Protein AF-A0A7Y4S201-F1 (afdb_monomer)

pLDDT: mean 90.9, std 9.76, range [58.62, 98.25]

Structure (mmCIF, N/CA/C/O backbone):
data_AF-A0A7Y4S201-F1
#
_entry.id   AF-A0A7Y4S201-F1
#
loop_
_atom_site.group_PDB
_atom_site.id
_atom_site.type_symbol
_atom_site.label_atom_id
_atom_site.label_alt_id
_atom_site.label_comp_id
_atom_site.label_asym_id
_atom_site.label_entity_id
_atom_site.label_seq_id
_atom_site.pdbx_PDB_ins_code
_atom_site.Cartn_x
_atom_site.Cartn_y
_atom_site.Cartn_z
_atom_site.occupancy
_atom_site.B_iso_or_equiv
_atom_site.auth_seq_id
_atom_site.auth_comp_id
_atom_site.auth_asym_id
_atom_site.auth_atom_id
_atom_site.pdbx_PDB_model_num
ATOM 1 N N . ALA A 1 1 ? 23.651 -2.025 8.798 1.00 58.62 1 ALA A N 1
ATOM 2 C CA . ALA A 1 1 ? 22.700 -1.242 7.989 1.00 58.62 1 ALA A CA 1
ATOM 3 C C . ALA A 1 1 ? 23.112 0.225 8.061 1.00 58.62 1 ALA A C 1
ATOM 5 O O . ALA A 1 1 ? 22.961 0.824 9.114 1.00 58.62 1 ALA A O 1
ATOM 6 N N . ASN A 1 2 ? 23.697 0.768 6.989 1.00 77.75 2 ASN A N 1
ATOM 7 C CA . ASN A 1 2 ? 24.054 2.189 6.888 1.00 77.75 2 ASN A CA 1
ATOM 8 C C . ASN A 1 2 ? 23.016 2.883 6.000 1.00 77.75 2 ASN A C 1
ATOM 10 O O . ASN A 1 2 ? 23.275 3.135 4.827 1.00 77.75 2 ASN A O 1
ATOM 14 N N . ILE A 1 3 ? 21.817 3.118 6.535 1.00 84.56 3 ILE A N 1
ATOM 15 C CA . ILE A 1 3 ? 20.799 3.916 5.842 1.00 84.56 3 ILE A CA 1
ATOM 16 C C . ILE A 1 3 ? 21.069 5.379 6.190 1.00 84.56 3 ILE A C 1
ATOM 18 O O . ILE A 1 3 ? 21.012 5.758 7.358 1.00 84.56 3 ILE A O 1
ATOM 22 N N . ILE A 1 4 ? 21.396 6.190 5.185 1.00 87.31 4 ILE A N 1
ATOM 23 C CA . ILE A 1 4 ? 21.590 7.633 5.350 1.00 87.31 4 ILE A CA 1
ATOM 24 C C . ILE A 1 4 ? 20.237 8.304 5.140 1.00 87.31 4 ILE A C 1
ATOM 26 O O . ILE A 1 4 ? 19.635 8.176 4.075 1.00 87.31 4 ILE A O 1
ATOM 30 N N . GLN A 1 5 ? 19.757 9.021 6.154 1.00 82.81 5 GLN A N 1
ATOM 31 C CA . GLN A 1 5 ? 18.559 9.836 6.013 1.00 82.81 5 GLN A CA 1
ATOM 32 C C . GLN A 1 5 ? 18.836 10.971 5.022 1.00 82.81 5 GLN A C 1
ATOM 34 O O . GLN A 1 5 ? 19.713 11.803 5.252 1.00 82.81 5 GLN A O 1
ATOM 39 N N . SER A 1 6 ? 18.070 11.015 3.935 1.00 81.75 6 SER A N 1
ATOM 40 C CA . SER A 1 6 ? 18.055 12.152 3.020 1.00 81.75 6 SER A CA 1
ATOM 41 C C . SER A 1 6 ? 16.897 13.071 3.394 1.00 81.75 6 SER A C 1
ATOM 43 O O . SER A 1 6 ? 15.754 12.626 3.479 1.00 81.75 6 SER A O 1
ATOM 45 N N . MET A 1 7 ? 17.194 14.345 3.641 1.00 79.31 7 MET A N 1
ATOM 46 C CA . MET A 1 7 ? 16.194 15.392 3.836 1.00 79.31 7 MET A CA 1
ATOM 47 C C . MET A 1 7 ? 16.443 16.450 2.773 1.00 79.31 7 MET A C 1
ATOM 49 O O . MET A 1 7 ? 17.482 17.111 2.793 1.00 79.31 7 MET A O 1
ATOM 53 N N . ASN A 1 8 ? 15.512 16.603 1.836 1.00 69.19 8 ASN A N 1
ATOM 54 C CA . ASN A 1 8 ? 15.604 17.680 0.863 1.00 69.19 8 ASN A CA 1
ATOM 55 C C . ASN A 1 8 ? 15.203 19.027 1.496 1.00 69.19 8 ASN A C 1
ATOM 57 O O . ASN A 1 8 ? 14.702 19.093 2.624 1.00 69.19 8 ASN A O 1
ATOM 61 N N . GLY A 1 9 ? 15.438 20.125 0.777 1.00 70.88 9 GLY A N 1
ATOM 62 C CA . GLY A 1 9 ? 15.060 21.467 1.223 1.00 70.88 9 GLY A CA 1
ATOM 63 C C . GLY A 1 9 ? 13.553 21.627 1.482 1.00 70.88 9 GLY A C 1
ATOM 64 O O . GLY A 1 9 ? 12.713 20.906 0.944 1.00 70.88 9 GLY A O 1
ATOM 65 N N . LYS A 1 10 ? 13.178 22.616 2.304 1.00 64.31 10 LYS A N 1
ATOM 66 C CA . LYS A 1 10 ? 11.761 22.954 2.530 1.00 64.31 10 LYS A CA 1
ATOM 67 C C . LYS A 1 10 ? 11.074 23.265 1.189 1.00 64.31 10 LYS A C 1
ATOM 69 O O . LYS A 1 10 ? 11.568 24.109 0.447 1.00 64.31 10 LYS A O 1
ATOM 74 N N . LYS A 1 11 ? 9.881 22.688 0.974 1.00 60.94 11 LYS A N 1
ATOM 75 C CA . LYS A 1 11 ? 8.983 22.871 -0.193 1.00 60.94 11 LYS A CA 1
ATOM 76 C C . LYS A 1 11 ? 9.303 22.051 -1.455 1.00 60.94 11 LYS A C 1
ATOM 78 O O . LYS A 1 11 ? 8.748 22.355 -2.510 1.00 60.94 11 LYS A O 1
ATOM 83 N N . THR A 1 12 ? 10.097 20.985 -1.371 1.00 70.19 12 THR A N 1
ATOM 84 C CA . THR A 1 12 ? 10.236 20.048 -2.499 1.00 70.19 12 THR A CA 1
ATOM 85 C C . THR A 1 12 ? 9.096 19.022 -2.489 1.00 70.19 12 THR A C 1
ATOM 87 O O . THR A 1 12 ? 9.200 17.958 -1.891 1.00 70.19 12 THR A O 1
ATOM 90 N N . ALA A 1 13 ? 7.966 19.354 -3.122 1.00 68.56 13 ALA A N 1
ATOM 91 C CA . ALA A 1 13 ? 6.773 18.493 -3.135 1.00 68.56 13 ALA A CA 1
ATOM 92 C C . ALA A 1 13 ? 6.995 17.140 -3.844 1.00 68.56 13 ALA A C 1
ATOM 94 O O . ALA A 1 13 ? 6.334 16.157 -3.527 1.00 68.56 13 ALA A O 1
ATOM 95 N N . TYR A 1 14 ? 7.950 17.073 -4.777 1.00 73.75 14 TYR A N 1
ATOM 96 C CA . TYR A 1 14 ? 8.218 15.866 -5.563 1.00 73.75 14 TYR A CA 1
ATOM 97 C C . TYR A 1 14 ? 8.739 14.691 -4.732 1.00 73.75 14 TYR A C 1
ATOM 99 O O . TYR A 1 14 ? 8.395 13.552 -5.036 1.00 73.75 14 TYR A O 1
ATOM 107 N N . ASP A 1 15 ? 9.501 14.948 -3.665 1.00 78.50 15 ASP A N 1
ATOM 108 C CA . ASP A 1 15 ? 10.074 13.866 -2.853 1.00 78.50 15 ASP A CA 1
ATOM 109 C C . ASP A 1 1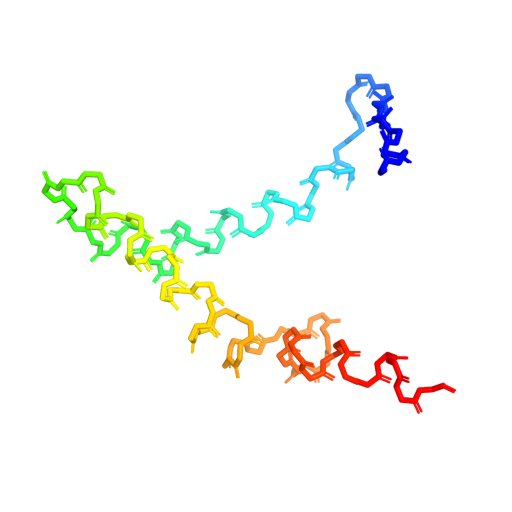5 ? 8.997 13.108 -2.072 1.00 78.50 15 ASP A C 1
ATOM 111 O O . ASP A 1 15 ? 9.109 11.903 -1.862 1.00 78.50 15 ASP A O 1
ATOM 115 N N . ASN A 1 16 ? 7.933 13.807 -1.663 1.00 83.69 16 ASN A N 1
ATOM 116 C CA . ASN A 1 16 ? 6.821 13.213 -0.924 1.00 83.69 16 ASN A CA 1
ATOM 117 C C . ASN A 1 16 ? 5.668 12.763 -1.834 1.00 83.69 16 ASN A C 1
ATOM 119 O O . ASN A 1 16 ? 4.800 12.018 -1.388 1.00 83.69 16 ASN A O 1
ATOM 123 N N . ALA A 1 17 ? 5.651 13.176 -3.106 1.00 86.69 17 ALA A N 1
ATOM 124 C CA . ALA A 1 17 ? 4.534 12.936 -4.021 1.00 86.69 17 ALA A CA 1
ATOM 125 C C . ALA A 1 17 ? 4.171 11.445 -4.159 1.00 86.69 17 ALA A C 1
ATOM 127 O O . ALA A 1 17 ? 2.993 11.095 -4.239 1.00 86.69 17 ALA A O 1
ATOM 128 N N . VAL A 1 18 ? 5.168 10.553 -4.148 1.00 85.94 18 VAL A N 1
ATOM 129 C CA . VAL A 1 18 ? 4.945 9.098 -4.226 1.00 85.94 18 VAL A CA 1
ATOM 130 C C . VAL A 1 18 ? 4.224 8.586 -2.978 1.00 85.94 18 VAL A C 1
ATOM 132 O O . VAL A 1 18 ? 3.231 7.866 -3.090 1.00 85.94 18 VAL A O 1
ATOM 135 N N . ALA A 1 19 ? 4.680 9.002 -1.793 1.00 90.19 19 ALA A N 1
ATOM 136 C CA . ALA A 1 19 ? 4.050 8.630 -0.532 1.00 90.19 19 ALA A CA 1
ATOM 137 C C . ALA A 1 19 ? 2.637 9.226 -0.417 1.00 90.19 19 ALA A C 1
ATOM 139 O O . ALA A 1 19 ? 1.699 8.524 -0.046 1.00 90.19 19 ALA A O 1
ATOM 140 N N . GLU A 1 20 ? 2.454 10.494 -0.791 1.00 92.38 20 GLU A N 1
ATOM 141 C CA . GLU A 1 20 ? 1.143 11.156 -0.790 1.00 92.38 20 GLU A CA 1
ATOM 142 C C . GLU A 1 20 ? 0.142 10.450 -1.705 1.00 92.38 20 GLU A C 1
ATOM 144 O O . GLU A 1 20 ? -1.000 10.219 -1.301 1.00 92.38 20 GLU A O 1
ATOM 149 N N . SER A 1 21 ? 0.573 10.053 -2.905 1.00 92.06 21 SER A N 1
ATOM 150 C CA . SER A 1 21 ? -0.250 9.282 -3.839 1.00 92.06 21 SER A CA 1
ATOM 151 C C . SER A 1 21 ? -0.670 7.937 -3.240 1.00 92.06 21 SER A C 1
ATOM 153 O O . SER A 1 21 ? -1.857 7.605 -3.240 1.00 92.06 21 SER A O 1
ATOM 155 N N . PHE A 1 22 ? 0.271 7.197 -2.641 1.00 93.81 22 PHE A N 1
ATOM 1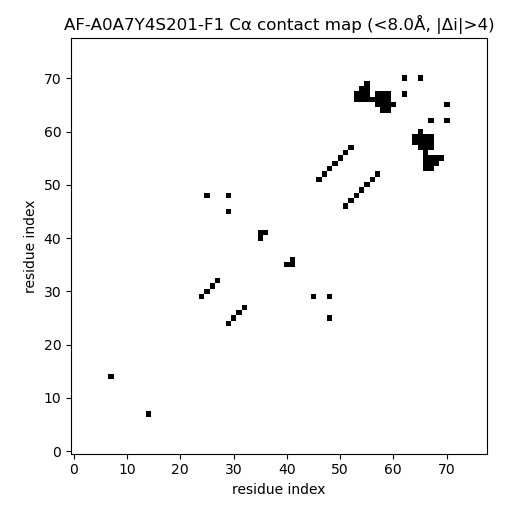56 C CA . PHE A 1 22 ? -0.030 5.942 -1.950 1.00 93.81 22 PHE A CA 1
ATOM 157 C C . PHE A 1 22 ? -1.065 6.133 -0.831 1.00 93.81 22 PHE A C 1
ATOM 159 O O . PHE A 1 22 ? -2.089 5.450 -0.816 1.00 93.81 22 PHE A O 1
ATOM 166 N N . PHE A 1 23 ? -0.846 7.093 0.073 1.00 95.75 23 PHE A N 1
ATOM 167 C CA . PHE A 1 23 ? -1.764 7.339 1.189 1.00 95.75 23 PHE A CA 1
ATOM 168 C C . PHE A 1 23 ? -3.133 7.844 0.730 1.00 95.75 23 PHE A C 1
ATOM 170 O O . PHE A 1 23 ? -4.131 7.584 1.404 1.00 95.75 23 PHE A O 1
ATOM 177 N N . SER A 1 24 ? -3.203 8.564 -0.391 1.00 96.12 24 SER A N 1
ATOM 178 C CA . SER A 1 24 ? -4.472 8.940 -1.012 1.00 96.12 24 SER A CA 1
ATOM 179 C C . SER A 1 24 ? -5.245 7.703 -1.476 1.00 96.12 24 SER A C 1
ATOM 181 O O . SER A 1 24 ? -6.412 7.554 -1.117 1.00 96.12 24 SER A O 1
ATOM 183 N N . ASN A 1 25 ? -4.591 6.778 -2.189 1.00 95.75 25 ASN A N 1
ATOM 184 C CA . ASN A 1 25 ? -5.221 5.532 -2.643 1.00 95.75 25 ASN A CA 1
ATOM 185 C C . ASN A 1 25 ? -5.670 4.668 -1.459 1.00 95.75 25 ASN A C 1
ATOM 187 O O . ASN A 1 25 ? -6.843 4.328 -1.383 1.00 95.75 25 ASN A O 1
ATOM 191 N N . LEU A 1 26 ? -4.792 4.417 -0.480 1.00 97.00 26 LEU A N 1
ATOM 192 C CA . LEU A 1 26 ? -5.125 3.639 0.723 1.00 97.00 26 LEU A CA 1
ATOM 193 C C . LEU A 1 26 ? -6.369 4.186 1.434 1.00 97.00 26 LEU A C 1
ATOM 195 O O . LEU A 1 26 ? -7.240 3.429 1.867 1.00 97.00 26 LEU A O 1
ATOM 199 N N . LYS A 1 27 ? -6.462 5.512 1.563 1.00 96.50 27 LYS A N 1
ATOM 200 C CA . LYS A 1 27 ? -7.603 6.135 2.229 1.00 96.50 27 LYS A CA 1
ATOM 201 C C . LYS A 1 27 ? -8.894 5.981 1.434 1.00 96.50 27 LYS A C 1
ATOM 203 O O . LYS A 1 27 ? -9.898 5.569 2.008 1.00 96.50 27 LYS A O 1
ATOM 208 N N . ASN A 1 28 ? -8.850 6.287 0.140 1.00 96.88 28 ASN A N 1
ATOM 209 C CA . ASN A 1 28 ? -10.025 6.264 -0.72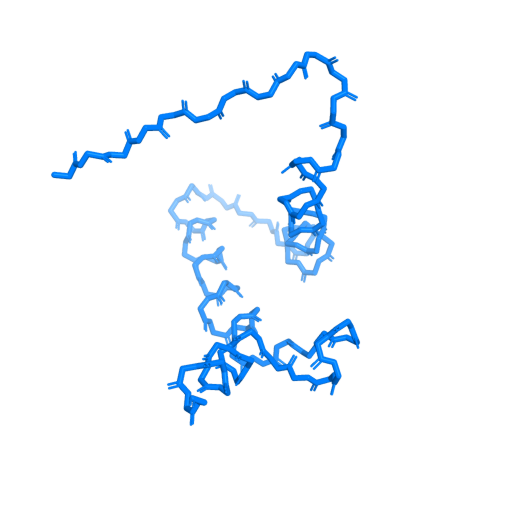9 1.00 96.88 28 ASN A CA 1
ATOM 210 C C . ASN A 1 28 ? -10.516 4.852 -1.051 1.00 96.88 28 ASN A C 1
ATOM 212 O O . ASN A 1 28 ? -11.712 4.662 -1.183 1.00 96.88 28 ASN A O 1
ATOM 216 N N . GLU A 1 29 ? -9.617 3.883 -1.191 1.00 94.94 29 GLU A N 1
ATOM 217 C CA . GLU A 1 29 ? -9.959 2.521 -1.617 1.00 94.94 29 GLU A CA 1
ATOM 218 C C . GLU A 1 29 ? -10.248 1.598 -0.428 1.00 94.94 29 GLU A C 1
ATOM 220 O O . GLU A 1 29 ? -10.948 0.602 -0.590 1.00 94.94 29 GLU A O 1
ATOM 225 N N . TRP A 1 30 ? -9.740 1.923 0.769 1.00 94.75 30 TRP A N 1
ATOM 226 C CA . TRP A 1 30 ? -9.835 1.033 1.927 1.00 94.75 30 TRP A CA 1
ATOM 227 C C . TRP A 1 30 ? -10.315 1.727 3.198 1.00 94.75 30 TRP A C 1
ATOM 229 O O . TRP A 1 30 ? -11.391 1.407 3.700 1.00 94.75 30 TRP A O 1
ATOM 239 N N . VAL A 1 31 ? -9.548 2.687 3.727 1.00 95.38 31 VAL A N 1
ATOM 240 C CA . VAL A 1 31 ? -9.771 3.224 5.087 1.00 95.38 31 VAL A CA 1
ATOM 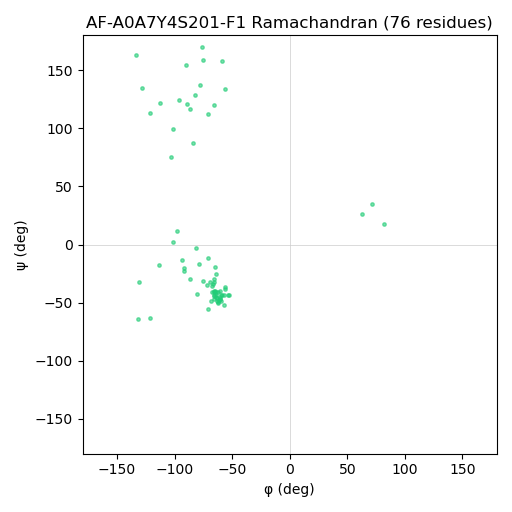241 C C . VAL A 1 31 ? -11.136 3.894 5.226 1.00 95.38 31 VAL A C 1
ATOM 243 O O . VAL A 1 31 ? -11.796 3.708 6.238 1.00 95.38 31 VAL A O 1
ATOM 246 N N . HIS A 1 32 ? -11.591 4.650 4.225 1.00 96.25 32 HIS A N 1
ATOM 247 C CA . HIS A 1 32 ? -12.898 5.315 4.274 1.00 96.25 32 HIS A CA 1
ATOM 248 C C . HIS A 1 32 ? -14.090 4.354 4.165 1.00 96.25 32 HIS A C 1
ATOM 250 O O . HIS A 1 32 ? -15.220 4.764 4.420 1.00 96.25 32 HIS A O 1
ATOM 256 N N . HIS A 1 33 ? -13.847 3.091 3.814 1.00 94.38 33 HIS A N 1
ATOM 257 C CA . HIS A 1 33 ? -14.868 2.053 3.690 1.00 94.38 33 HIS A CA 1
ATOM 258 C C . HIS A 1 33 ? -14.916 1.099 4.890 1.00 94.38 33 HIS A C 1
ATOM 260 O O . HIS A 1 33 ? -15.715 0.166 4.882 1.00 94.38 33 HIS A O 1
ATOM 266 N N . HIS A 1 34 ? -14.084 1.324 5.912 1.00 93.81 34 HIS A N 1
ATOM 267 C CA . HIS A 1 34 ? -13.976 0.450 7.074 1.00 93.81 34 HIS A CA 1
ATOM 268 C C . HIS A 1 34 ? -14.108 1.231 8.384 1.00 93.81 34 HIS A C 1
ATOM 270 O O . HIS A 1 34 ? -13.444 2.245 8.589 1.00 93.81 34 HIS A O 1
ATOM 276 N N . ASP A 1 35 ? -14.906 0.691 9.305 1.00 95.88 35 ASP A N 1
ATOM 277 C CA . ASP A 1 35 ? -14.995 1.159 10.687 1.00 95.88 35 ASP A CA 1
ATOM 278 C C . ASP A 1 35 ? -14.193 0.223 11.598 1.00 95.88 35 ASP A C 1
ATOM 280 O O . ASP A 1 35 ? -14.661 -0.850 11.982 1.00 95.88 35 ASP A O 1
ATOM 284 N N . PHE A 1 36 ? -12.972 0.625 11.952 1.00 96.50 36 PHE A N 1
ATOM 285 C CA . PHE A 1 36 ? -12.098 -0.171 12.815 1.00 96.50 36 PHE A CA 1
ATOM 286 C C . PHE A 1 36 ? -12.441 0.019 14.293 1.00 96.50 36 PHE A C 1
ATOM 288 O O . PHE A 1 36 ? -12.470 1.143 14.801 1.00 96.50 36 PHE A O 1
ATOM 295 N N . LYS A 1 37 ? -12.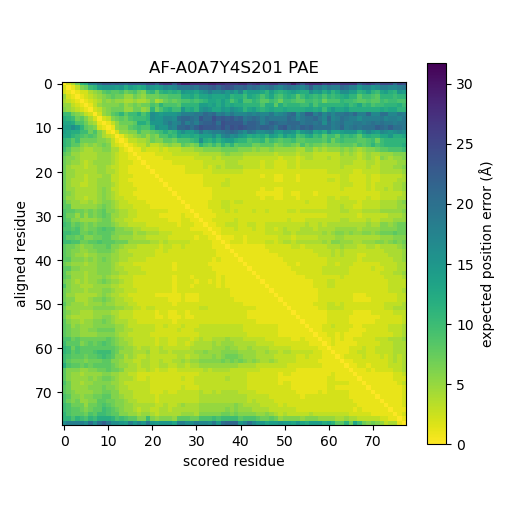639 -1.084 15.018 1.00 97.00 37 LYS A N 1
ATOM 296 C CA . LYS A 1 37 ? -12.921 -1.071 16.462 1.00 97.00 37 LYS A CA 1
ATOM 297 C C . LYS A 1 37 ? -11.649 -1.050 17.295 1.00 97.00 37 LYS A C 1
ATOM 299 O O . L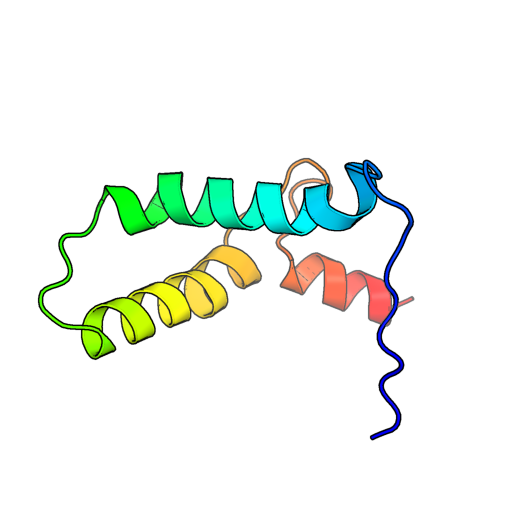YS A 1 37 ? -11.653 -0.518 18.404 1.00 97.00 37 LYS A O 1
ATOM 304 N N . THR A 1 38 ? -10.572 -1.636 16.778 1.00 98.25 38 THR A N 1
ATOM 305 C CA . THR A 1 38 ? -9.268 -1.676 17.447 1.00 98.25 38 THR A CA 1
ATOM 306 C C . THR A 1 38 ? -8.140 -1.300 16.497 1.00 98.25 38 THR A C 1
ATOM 308 O O . THR A 1 38 ? -8.278 -1.316 15.271 1.00 98.25 38 THR A O 1
ATOM 311 N N . ARG A 1 39 ? -6.982 -0.959 17.071 1.00 97.75 39 ARG A N 1
ATOM 312 C CA . ARG A 1 39 ? -5.789 -0.656 16.278 1.00 97.75 39 ARG A CA 1
ATOM 313 C C . ARG A 1 39 ? -5.269 -1.903 15.569 1.00 97.75 39 ARG A C 1
ATOM 315 O O . ARG A 1 39 ? -4.779 -1.800 14.453 1.00 97.75 39 ARG A O 1
ATOM 322 N N . GLU A 1 40 ? -5.376 -3.058 16.212 1.00 98.19 40 GLU A N 1
ATOM 323 C CA . GLU A 1 40 ? -4.940 -4.348 15.682 1.00 98.19 40 GLU A CA 1
ATOM 324 C C . GLU A 1 40 ? -5.759 -4.732 14.443 1.00 98.19 40 GLU A C 1
ATOM 326 O O . GLU A 1 40 ? -5.196 -5.181 13.448 1.00 98.19 40 GLU A O 1
ATOM 331 N N . GLU A 1 41 ? -7.070 -4.478 14.466 1.00 97.75 41 GLU A N 1
ATOM 332 C CA . GLU A 1 41 ? -7.948 -4.666 13.308 1.00 97.75 41 GLU A CA 1
ATOM 333 C C . GLU A 1 41 ? -7.531 -3.761 12.142 1.00 97.75 41 GLU A C 1
ATOM 335 O O . GLU A 1 41 ? -7.345 -4.239 11.024 1.00 97.75 41 GLU A O 1
ATOM 340 N N . ALA A 1 42 ? -7.292 -2.472 12.413 1.00 97.31 42 ALA A N 1
ATOM 341 C CA . ALA A 1 42 ? -6.814 -1.536 11.398 1.00 97.31 42 ALA A CA 1
ATOM 342 C C . ALA A 1 42 ? -5.454 -1.956 10.815 1.00 97.31 42 ALA A C 1
ATOM 344 O O . ALA A 1 42 ? -5.240 -1.858 9.609 1.00 97.31 42 ALA A O 1
ATOM 345 N N . GLN A 1 43 ? -4.534 -2.446 11.650 1.00 97.81 43 GLN A N 1
ATOM 346 C CA . GLN A 1 43 ? -3.222 -2.922 11.207 1.00 97.81 43 GLN A CA 1
ATOM 347 C C . GLN A 1 43 ? -3.335 -4.122 10.268 1.00 97.81 43 GLN A C 1
ATOM 349 O O . GLN A 1 43 ? -2.692 -4.122 9.221 1.00 97.81 43 GLN A O 1
ATOM 354 N N . LEU A 1 44 ? -4.158 -5.113 10.616 1.00 97.62 44 LEU A N 1
ATOM 355 C CA . LEU A 1 44 ? -4.389 -6.284 9.769 1.00 97.62 44 LEU A CA 1
ATOM 356 C C . LEU A 1 44 ? -5.052 -5.896 8.448 1.00 97.62 44 LEU A C 1
ATOM 358 O O . LEU A 1 44 ? -4.613 -6.347 7.396 1.00 97.62 44 LEU A O 1
ATOM 362 N N . ALA A 1 45 ? -6.053 -5.016 8.488 1.00 97.00 45 ALA A N 1
ATOM 363 C CA . ALA A 1 45 ? -6.734 -4.551 7.287 1.00 97.00 45 ALA A CA 1
ATOM 364 C C . ALA A 1 45 ? -5.802 -3.756 6.359 1.00 97.00 45 ALA A C 1
ATOM 366 O O . ALA A 1 45 ? -5.856 -3.923 5.145 1.00 97.00 45 ALA A O 1
ATOM 367 N N . ILE A 1 46 ? -4.933 -2.903 6.910 1.00 97.62 46 ILE A N 1
ATOM 368 C CA . ILE A 1 46 ? -3.933 -2.170 6.121 1.00 97.62 46 ILE A CA 1
ATOM 369 C C . ILE A 1 46 ? -2.886 -3.131 5.549 1.00 97.62 46 ILE A C 1
ATOM 371 O O . ILE A 1 46 ? -2.495 -2.972 4.397 1.00 97.62 46 ILE A O 1
ATOM 375 N N . PHE A 1 47 ? -2.437 -4.120 6.326 1.00 97.81 47 PHE A N 1
ATOM 376 C CA . PHE A 1 47 ? -1.509 -5.142 5.842 1.00 97.81 47 PHE A CA 1
ATOM 377 C C . PHE A 1 47 ? -2.104 -5.920 4.665 1.00 97.81 47 PHE A C 1
ATOM 379 O O . PHE A 1 47 ? -1.459 -6.036 3.627 1.00 97.81 47 PHE A O 1
ATOM 386 N N . ASP A 1 48 ? -3.348 -6.379 4.801 1.00 97.31 48 ASP A N 1
ATOM 387 C CA . ASP A 1 48 ? -4.066 -7.087 3.741 1.00 97.31 48 ASP A CA 1
ATOM 388 C C . ASP A 1 48 ? -4.223 -6.213 2.489 1.00 97.31 48 ASP A C 1
ATOM 390 O O . ASP A 1 48 ? -3.888 -6.640 1.385 1.00 97.31 48 ASP A O 1
ATOM 394 N N . TYR A 1 49 ? -4.607 -4.943 2.658 1.00 97.69 49 TYR A N 1
ATOM 395 C CA . TYR A 1 49 ? -4.658 -3.999 1.545 1.00 97.69 49 TYR A CA 1
ATOM 396 C C . TYR A 1 49 ? -3.306 -3.868 0.832 1.00 97.69 49 TYR A C 1
ATOM 398 O O . TYR A 1 49 ? -3.275 -3.833 -0.393 1.00 97.69 49 TYR A O 1
ATOM 406 N N . ILE A 1 50 ? -2.188 -3.786 1.559 1.00 97.62 50 ILE A N 1
ATOM 407 C CA . ILE A 1 50 ? -0.864 -3.605 0.949 1.00 97.62 50 ILE A CA 1
ATOM 408 C C . ILE A 1 50 ? -0.421 -4.881 0.224 1.00 97.62 50 ILE A C 1
ATOM 410 O O . ILE A 1 50 ? -0.115 -4.834 -0.969 1.00 97.62 50 ILE A O 1
ATOM 414 N N . GLU A 1 51 ? -0.400 -6.012 0.923 1.00 97.31 51 GLU A N 1
ATOM 415 C CA . GLU A 1 51 ? 0.213 -7.251 0.435 1.00 97.31 51 GLU A CA 1
ATOM 416 C C . GLU A 1 51 ? -0.700 -8.017 -0.528 1.00 97.31 51 GLU A C 1
ATOM 418 O O . GLU A 1 51 ? -0.260 -8.499 -1.576 1.00 97.31 51 GLU A O 1
ATOM 423 N N . CYS A 1 52 ? -1.990 -8.106 -0.211 1.00 96.94 52 CYS A N 1
ATOM 424 C CA . CYS A 1 52 ? -2.929 -8.944 -0.952 1.00 96.94 52 CYS A CA 1
ATOM 425 C C . CYS A 1 52 ? -3.631 -8.201 -2.091 1.00 96.94 52 CYS A C 1
ATOM 427 O O . CYS A 1 52 ? -4.137 -8.858 -3.000 1.00 96.94 52 CYS A O 1
ATOM 429 N N . PHE A 1 53 ? -3.672 -6.864 -2.062 1.00 96.75 53 PHE A N 1
ATOM 430 C CA . PHE A 1 53 ? -4.360 -6.068 -3.081 1.00 96.75 53 PHE A CA 1
ATOM 431 C C . PHE A 1 53 ? -3.441 -5.080 -3.805 1.00 96.75 53 PHE A C 1
ATOM 433 O O . PHE A 1 53 ? -3.243 -5.201 -5.013 1.00 96.75 53 PHE A O 1
ATOM 440 N N . TYR A 1 54 ? -2.860 -4.107 -3.103 1.00 97.06 54 TYR A N 1
ATOM 441 C CA . TYR A 1 54 ? -2.112 -3.010 -3.715 1.00 97.06 54 TYR A CA 1
ATOM 442 C C . TYR A 1 54 ? -0.887 -3.514 -4.482 1.00 97.06 54 TYR A C 1
ATOM 444 O O . TYR A 1 54 ? -0.705 -3.165 -5.645 1.00 97.06 54 TYR A O 1
ATOM 452 N N . ASN A 1 55 ? -0.074 -4.371 -3.862 1.00 96.56 55 ASN A N 1
ATOM 453 C CA . ASN A 1 55 ? 1.154 -4.876 -4.472 1.00 96.56 55 ASN A CA 1
ATOM 454 C C . ASN A 1 55 ? 0.898 -5.933 -5.559 1.00 96.56 55 ASN A C 1
ATOM 456 O O . ASN A 1 55 ? 1.666 -6.015 -6.517 1.00 96.56 55 ASN A O 1
ATOM 460 N N . THR A 1 56 ? -0.167 -6.727 -5.425 1.00 96.94 56 THR A N 1
ATOM 461 C CA . THR A 1 56 ? -0.361 -7.972 -6.191 1.00 96.94 56 THR A CA 1
ATOM 462 C C . THR A 1 56 ? -1.522 -7.951 -7.182 1.00 96.94 56 THR A C 1
ATOM 464 O O . THR A 1 56 ? -1.548 -8.788 -8.079 1.00 96.94 56 THR A O 1
ATOM 467 N N . GLN A 1 57 ? -2.475 -7.022 -7.058 1.00 96.75 57 GLN A N 1
ATOM 468 C CA . GLN A 1 57 ? -3.681 -6.983 -7.903 1.00 96.75 57 GLN A CA 1
ATOM 469 C C . GLN A 1 57 ? -3.966 -5.604 -8.501 1.00 96.75 57 GLN A C 1
ATOM 471 O O . GLN A 1 57 ? -4.505 -5.498 -9.605 1.00 96.75 57 GLN A O 1
ATOM 476 N N . ARG A 1 58 ? -3.628 -4.526 -7.790 1.00 95.56 58 ARG A N 1
ATOM 477 C CA . ARG A 1 58 ? -3.934 -3.166 -8.227 1.00 95.56 58 ARG A CA 1
ATOM 478 C C . ARG A 1 58 ? -3.061 -2.782 -9.421 1.00 95.56 58 ARG A C 1
ATOM 480 O O . ARG A 1 58 ? -1.857 -2.588 -9.296 1.00 95.56 58 ARG A O 1
ATOM 487 N N . MET A 1 59 ? -3.677 -2.618 -10.587 1.00 95.44 59 MET A N 1
ATOM 488 C CA . MET A 1 59 ? -2.982 -2.148 -11.786 1.00 95.44 59 MET A CA 1
ATOM 489 C C . MET A 1 59 ? -2.770 -0.632 -11.743 1.00 95.44 59 MET A C 1
ATOM 491 O O . MET A 1 59 ? -3.677 0.138 -11.416 1.00 95.44 59 MET A O 1
ATOM 495 N N . HIS A 1 60 ? -1.581 -0.181 -12.139 1.00 93.25 60 HIS A N 1
ATOM 496 C CA . HIS A 1 60 ? -1.250 1.241 -12.221 1.00 93.25 60 HIS A CA 1
ATOM 497 C C . HIS A 1 60 ? -1.052 1.664 -13.679 1.00 93.25 60 HIS A C 1
ATOM 499 O O . HIS A 1 60 ? -0.156 1.172 -14.362 1.00 93.25 60 HIS A O 1
ATOM 505 N N . GLN A 1 61 ? -1.835 2.641 -14.157 1.00 91.50 61 GLN A N 1
ATOM 506 C CA . GLN A 1 61 ? -1.690 3.178 -15.521 1.00 91.50 61 GLN A CA 1
ATOM 507 C C . GLN A 1 61 ? -0.269 3.705 -15.783 1.00 91.50 61 GLN A C 1
ATOM 509 O O . GLN A 1 61 ? 0.283 3.490 -16.858 1.00 91.50 61 GLN A O 1
ATOM 514 N N . SER A 1 62 ? 0.355 4.340 -14.786 1.00 89.38 62 SER A N 1
ATOM 515 C CA . SER A 1 62 ? 1.740 4.823 -14.872 1.00 89.38 62 SER A CA 1
ATOM 516 C C . SER A 1 62 ? 2.777 3.705 -15.020 1.00 89.38 62 SER A C 1
ATOM 518 O O . SER A 1 62 ? 3.889 3.977 -15.456 1.00 89.38 62 SER A O 1
ATOM 520 N N . LEU A 1 63 ? 2.423 2.465 -14.667 1.00 92.19 63 LEU A N 1
ATOM 521 C CA . LEU A 1 63 ? 3.264 1.274 -14.816 1.00 92.19 63 LEU A CA 1
ATOM 522 C C . LEU A 1 63 ? 2.924 0.476 -16.086 1.00 92.19 63 LEU A C 1
ATOM 524 O O . LEU A 1 63 ? 3.361 -0.661 -16.236 1.00 92.19 63 LEU A O 1
ATOM 528 N N . GLY A 1 64 ? 2.120 1.035 -16.998 1.00 94.38 64 GLY A N 1
ATOM 529 C CA . GLY A 1 64 ? 1.649 0.310 -18.178 1.00 94.38 64 GLY A CA 1
ATOM 530 C C . GLY A 1 64 ? 0.617 -0.766 -17.842 1.00 94.38 64 GLY A C 1
ATOM 531 O O . GLY A 1 64 ? 0.608 -1.811 -18.483 1.00 94.38 64 GLY A O 1
ATOM 532 N N . TYR A 1 65 ? -0.234 -0.504 -16.843 1.00 95.12 65 TYR A N 1
ATOM 533 C CA . TYR A 1 65 ? -1.241 -1.437 -16.322 1.00 95.12 65 TYR A CA 1
ATOM 534 C C . TYR A 1 65 ? -0.657 -2.712 -15.700 1.00 95.12 65 TYR A C 1
ATOM 536 O O . TYR A 1 65 ? -1.332 -3.730 -15.629 1.00 95.12 65 TYR A O 1
ATOM 544 N N . LEU A 1 66 ? 0.576 -2.634 -15.200 1.00 96.50 66 LEU A N 1
ATOM 545 C CA . LEU A 1 66 ? 1.170 -3.662 -14.350 1.00 96.50 66 LEU A CA 1
ATOM 546 C C . LEU A 1 66 ? 0.876 -3.380 -12.874 1.00 96.50 66 LEU A C 1
ATOM 548 O O . LEU A 1 66 ? 0.668 -2.226 -12.467 1.00 96.50 66 LEU A O 1
ATOM 552 N N . THR A 1 67 ? 0.887 -4.439 -12.075 1.00 97.06 67 THR A N 1
ATOM 553 C CA . THR A 1 67 ? 0.934 -4.362 -10.613 1.00 97.06 67 THR A CA 1
ATOM 554 C C . THR A 1 67 ? 2.344 -3.985 -10.134 1.00 97.06 67 THR A C 1
ATOM 556 O O . THR A 1 67 ? 3.322 -4.166 -10.873 1.00 97.06 67 THR A O 1
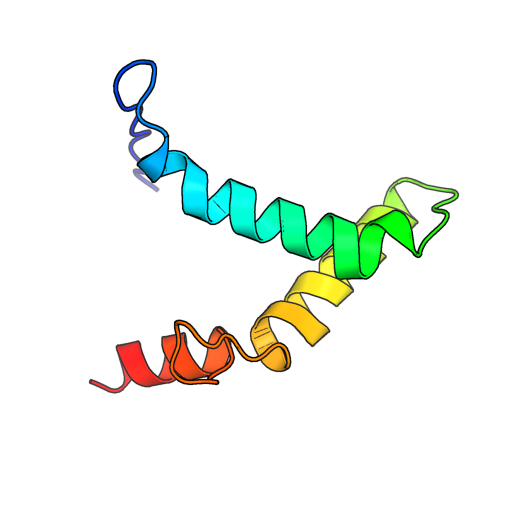ATOM 559 N N . PRO A 1 68 ? 2.495 -3.455 -8.907 1.00 96.19 68 PRO A N 1
ATOM 560 C CA . PRO A 1 68 ? 3.810 -3.158 -8.343 1.00 96.19 68 PRO A CA 1
ATOM 561 C C . PRO A 1 68 ? 4.767 -4.359 -8.352 1.00 96.19 68 PRO A C 1
ATOM 563 O O . PRO A 1 68 ? 5.914 -4.205 -8.770 1.00 96.19 68 PRO A O 1
ATOM 566 N N . VAL A 1 69 ? 4.294 -5.555 -7.982 1.00 97.12 69 VAL A N 1
ATOM 567 C CA . VAL A 1 69 ? 5.113 -6.784 -7.970 1.00 97.12 69 VAL A CA 1
ATOM 568 C C . VAL A 1 69 ? 5.545 -7.198 -9.376 1.00 97.12 69 VAL A C 1
ATOM 570 O O . VAL A 1 69 ? 6.693 -7.596 -9.579 1.00 97.12 69 VAL A O 1
ATOM 573 N N . GLU A 1 70 ? 4.666 -7.082 -10.372 1.00 97.25 70 GLU A N 1
ATOM 574 C CA . GLU A 1 70 ? 5.027 -7.374 -11.766 1.00 97.25 70 GLU A CA 1
ATOM 575 C C . GLU A 1 70 ? 6.062 -6.385 -12.301 1.00 97.25 70 GLU A C 1
ATOM 577 O O . GLU A 1 70 ? 7.005 -6.780 -12.990 1.00 97.25 70 GLU A O 1
ATOM 582 N N . MET A 1 71 ? 5.910 -5.100 -11.972 1.00 96.62 71 MET A N 1
ATOM 583 C CA . MET A 1 71 ? 6.874 -4.077 -12.360 1.00 96.62 71 MET A CA 1
ATOM 584 C C . MET A 1 71 ? 8.236 -4.319 -11.701 1.00 96.62 71 MET A C 1
ATOM 586 O O . MET A 1 71 ? 9.257 -4.271 -12.385 1.00 96.62 71 MET A O 1
ATOM 590 N N . GLU A 1 72 ? 8.267 -4.625 -10.405 1.00 95.94 72 GLU A N 1
ATOM 591 C CA . GLU A 1 72 ? 9.497 -4.962 -9.684 1.00 95.94 72 GLU A CA 1
ATOM 592 C C . GLU A 1 72 ? 10.175 -6.205 -10.283 1.00 95.94 72 GLU A C 1
ATOM 594 O O . GLU A 1 72 ? 11.362 -6.175 -10.614 1.00 95.94 72 GLU A O 1
ATOM 599 N N . SER A 1 73 ? 9.404 -7.264 -10.540 1.00 96.62 73 SER A N 1
ATOM 600 C CA . SER A 1 73 ? 9.897 -8.488 -11.186 1.00 96.62 73 SER A CA 1
ATOM 601 C C . SER A 1 73 ? 10.490 -8.204 -12.569 1.00 96.62 73 SER A C 1
ATOM 603 O O . SER A 1 73 ? 11.570 -8.691 -12.904 1.00 96.62 73 SER A O 1
ATOM 605 N N . ARG A 1 74 ? 9.822 -7.367 -13.372 1.00 95.88 74 ARG A N 1
ATOM 606 C CA . ARG A 1 74 ? 10.307 -6.942 -14.692 1.00 95.88 74 ARG A CA 1
ATOM 607 C C . ARG A 1 74 ? 11.562 -6.075 -14.604 1.00 95.88 74 ARG A C 1
ATOM 609 O O . ARG A 1 74 ? 12.387 -6.128 -15.512 1.00 95.88 74 ARG A O 1
ATOM 616 N N . TYR A 1 75 ? 11.698 -5.252 -13.568 1.00 94.69 75 TYR A N 1
ATOM 617 C CA . TYR A 1 75 ? 12.889 -4.433 -13.348 1.00 94.69 75 TYR A CA 1
ATOM 618 C C . TYR A 1 75 ? 14.121 -5.300 -13.062 1.00 94.69 75 TYR A C 1
ATOM 620 O O . TYR A 1 75 ? 15.162 -5.075 -13.666 1.00 94.69 75 TYR A O 1
ATOM 628 N N . TYR A 1 76 ? 13.990 -6.322 -12.211 1.00 95.50 76 TYR A N 1
ATOM 629 C CA . TYR A 1 76 ? 15.102 -7.214 -11.852 1.00 95.50 76 TYR A CA 1
ATOM 630 C C . TYR A 1 76 ? 15.430 -8.293 -12.890 1.00 95.50 76 TYR A C 1
ATOM 632 O O . TYR A 1 76 ? 16.496 -8.897 -12.821 1.00 95.50 76 TYR A O 1
ATOM 640 N N . ALA A 1 77 ? 14.526 -8.561 -13.832 1.00 91.94 77 ALA A N 1
ATOM 641 C CA . ALA A 1 77 ? 14.760 -9.504 -14.926 1.00 91.94 77 ALA A CA 1
ATOM 642 C C . ALA A 1 77 ? 15.560 -8.911 -16.108 1.00 91.94 77 ALA A C 1
ATOM 644 O O . ALA A 1 77 ? 15.814 -9.627 -17.078 1.00 91.94 77 ALA A O 1
ATOM 645 N N . GLN A 1 78 ? 15.902 -7.619 -16.055 1.00 74.00 78 GLN A N 1
ATOM 646 C CA . GLN A 1 78 ? 16.742 -6.912 -17.034 1.00 74.00 78 GLN A CA 1
ATOM 647 C C . GLN A 1 78 ? 18.219 -6.993 -16.649 1.00 74.00 78 GLN A C 1
ATOM 649 O O . GLN A 1 78 ? 19.041 -7.13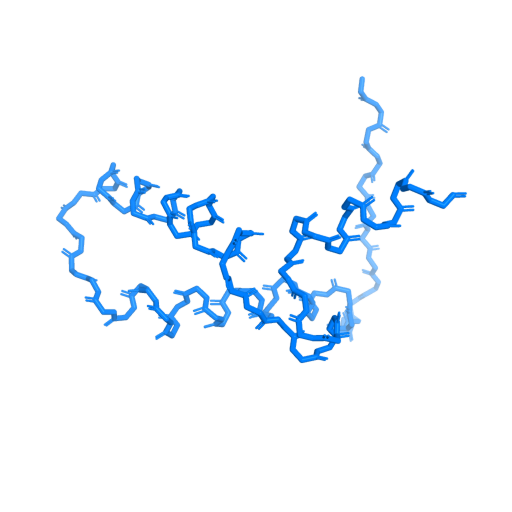2 -17.582 1.00 74.00 78 GLN A O 1
#

Sequence (78 aa):
ANIIQSMNGKKTAYDNAVAESFFSNLKNEWVHHHDFKTREEAQLAIFDYIECFYNTQRMHQSLGYLTPVEMESRYYAQ

Foldseek 3Di:
DPDDDDDDDPPPVVVCVVVVVVVVCCCVVFVVVDDDPDPVSVVVSSVCCVPVDQQQPDFDVVQVRDHNVVSVVVVVVD

Solvent-accessible surface area (backbone atoms only — not comparable to full-atom values): 4828 Å² total; per-residue (Å²): 135,90,81,78,88,82,79,80,69,94,86,60,62,73,81,48,44,65,58,53,53,49,55,48,48,49,37,72,77,42,53,78,79,54,87,67,92,45,72,68,56,44,51,53,53,51,48,45,45,44,62,68,32,46,34,65,62,41,59,32,74,93,62,74,58,32,22,56,51,58,48,52,53,57,62,76,73,108

Mean predicted aligned error: 5.16 Å

Secondary structure (DSSP, 8-state):
--PPPP-PPTT-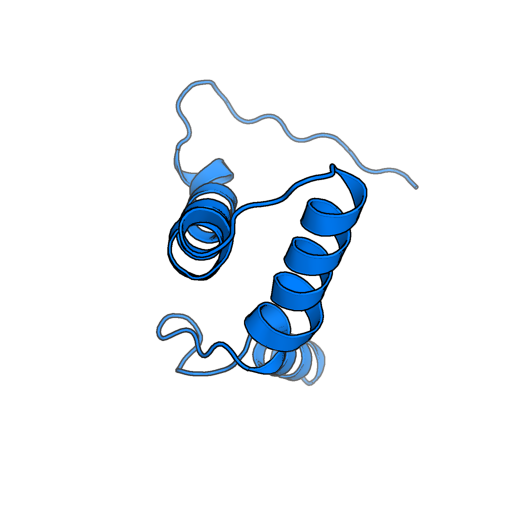HHHHHHHHHHHHHHHHHTGGG---SSHHHHHHHHHHIIIIIITTT--BGGGTSB-HHHHHHHHHT-

Radius of gyration: 15.53 Å; Cα contacts (8 Å, |Δi|>4): 43; chains: 1; bounding box: 39×32×36 Å